Protein AF-A0A6B3GRU7-F1 (afdb_monomer)

Radius of gyration: 20.64 Å; Cα contacts (8 Å, |Δi|>4): 19; chains: 1; bounding box: 59×21×37 Å

Foldseek 3Di:
DQVCCCCPNVVVVDGCDVVNDPVPQDPVNVVVVVPDPPPPDDDDDPPDDDPPPDD

Nearest PDB structures (foldseek):
  3bpt-assembly1_A  TM=9.731E-01  e=1.115E-02  Homo sapiens

Structure (mmCIF, N/CA/C/O backbone):
data_AF-A0A6B3GRU7-F1
#
_entry.id   AF-A0A6B3GRU7-F1
#
loop_
_atom_site.group_PDB
_atom_site.id
_atom_site.type_symbol
_atom_site.label_atom_id
_atom_site.label_alt_id
_atom_site.label_comp_id
_atom_site.label_asym_id
_atom_site.label_entity_id
_atom_site.label_seq_id
_atom_site.pdbx_PDB_ins_code
_atom_site.Cartn_x
_atom_site.Cartn_y
_atom_site.Cartn_z
_atom_site.occupancy
_atom_site.B_iso_or_equiv
_atom_site.auth_seq_id
_atom_site.auth_comp_id
_atom_site.auth_asym_id
_atom_site.auth_atom_id
_atom_site.pdbx_PDB_model_num
ATOM 1 N N . VAL A 1 1 ? 2.113 8.683 2.015 1.00 91.12 1 VAL A N 1
ATOM 2 C CA . VAL A 1 1 ? 2.477 9.687 3.052 1.00 91.12 1 VAL A CA 1
ATOM 3 C C . VAL A 1 1 ? 1.921 9.342 4.435 1.00 91.12 1 VAL A C 1
ATOM 5 O O . VAL A 1 1 ? 2.632 9.545 5.408 1.00 91.12 1 VAL A O 1
ATOM 8 N N . GLU A 1 2 ? 0.714 8.778 4.548 1.00 97.75 2 GLU A N 1
ATOM 9 C CA . GLU A 1 2 ? 0.040 8.492 5.832 1.00 97.75 2 GLU A CA 1
ATOM 10 C C . GLU A 1 2 ? 0.893 7.781 6.903 1.00 97.75 2 GLU A C 1
ATOM 12 O O . GLU A 1 2 ? 0.858 8.165 8.068 1.00 97.75 2 GLU A O 1
ATOM 17 N N . GLY A 1 3 ? 1.731 6.810 6.532 1.00 97.19 3 GLY A N 1
ATOM 18 C CA . GLY A 1 3 ? 2.617 6.145 7.498 1.00 97.19 3 GLY A CA 1
ATOM 19 C C . GLY A 1 3 ? 3.613 7.089 8.176 1.00 97.19 3 GLY A C 1
ATOM 20 O O . GLY A 1 3 ? 3.867 6.952 9.369 1.00 97.19 3 GLY A O 1
ATOM 21 N N . ILE A 1 4 ? 4.134 8.086 7.450 1.00 98.19 4 ILE A N 1
ATOM 22 C CA . ILE A 1 4 ? 5.043 9.096 8.013 1.00 98.19 4 ILE A CA 1
ATOM 23 C C . ILE A 1 4 ? 4.278 9.995 8.986 1.00 98.19 4 ILE A C 1
ATOM 25 O O . ILE A 1 4 ? 4.775 10.270 10.078 1.00 98.19 4 ILE A O 1
ATOM 29 N N . ARG A 1 5 ? 3.056 10.409 8.624 1.00 98.12 5 ARG A N 1
ATOM 30 C CA . ARG A 1 5 ? 2.183 11.184 9.514 1.00 98.12 5 ARG A CA 1
ATOM 31 C C . ARG A 1 5 ? 1.969 10.437 10.836 1.00 98.12 5 ARG A C 1
ATOM 33 O O . ARG A 1 5 ? 2.293 10.980 11.890 1.00 98.12 5 ARG A O 1
ATOM 40 N N . ALA A 1 6 ? 1.515 9.185 10.766 1.00 98.56 6 ALA A N 1
ATOM 41 C CA . ALA A 1 6 ? 1.185 8.370 11.936 1.00 98.56 6 ALA A CA 1
ATOM 42 C C . ALA A 1 6 ? 2.4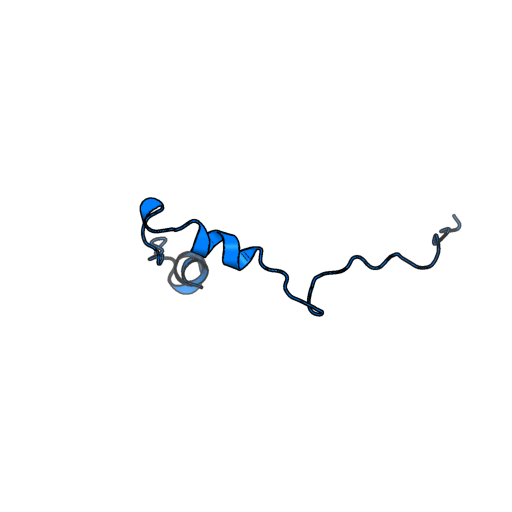01 8.022 12.818 1.00 98.56 6 ALA A C 1
ATOM 44 O O . ALA A 1 6 ? 2.261 7.898 14.035 1.00 98.56 6 ALA A O 1
ATOM 45 N N . GLN A 1 7 ? 3.596 7.862 12.231 1.00 98.31 7 GLN A N 1
ATOM 46 C CA . GLN A 1 7 ? 4.794 7.437 12.972 1.00 98.31 7 GLN A CA 1
ATOM 47 C C . GLN A 1 7 ? 5.692 8.582 13.441 1.00 98.31 7 GLN A C 1
ATOM 49 O O . GLN A 1 7 ? 6.259 8.511 14.530 1.00 98.31 7 GLN A O 1
ATOM 54 N N . VAL A 1 8 ? 5.848 9.628 12.631 1.00 98.12 8 VAL A N 1
ATOM 55 C CA . VAL A 1 8 ? 6.881 10.653 12.844 1.00 98.12 8 VAL A CA 1
ATOM 56 C C . VAL A 1 8 ? 6.267 11.988 13.252 1.00 98.12 8 VAL A C 1
ATOM 58 O O . VAL A 1 8 ? 6.733 12.606 14.214 1.00 98.12 8 VAL A O 1
ATOM 61 N N . ILE A 1 9 ? 5.219 12.423 12.546 1.00 97.44 9 ILE A N 1
ATOM 62 C CA . ILE A 1 9 ? 4.616 13.746 12.755 1.00 97.44 9 ILE A CA 1
ATOM 63 C C . ILE A 1 9 ? 3.693 13.708 13.976 1.00 97.44 9 ILE A C 1
ATOM 65 O O . ILE A 1 9 ? 4.087 14.181 15.046 1.00 97.44 9 ILE A O 1
ATOM 69 N N . ASP A 1 10 ? 2.532 13.067 13.840 1.00 98.31 10 ASP A N 1
ATOM 70 C CA . ASP A 1 10 ? 1.479 13.043 14.862 1.00 98.31 10 ASP A CA 1
ATOM 71 C C . ASP A 1 10 ? 1.759 11.994 15.946 1.00 98.31 10 ASP A C 1
ATOM 73 O O . ASP A 1 10 ? 1.329 12.139 17.087 1.00 98.31 10 ASP A O 1
ATOM 77 N N . LYS A 1 11 ? 2.531 10.951 15.604 1.00 98.12 11 LYS A N 1
ATOM 78 C CA . LYS A 1 11 ? 2.950 9.858 16.508 1.00 98.12 11 LYS A CA 1
ATOM 79 C C . LYS A 1 11 ? 1.787 9.098 17.161 1.00 98.12 11 LYS A C 1
ATOM 81 O O . LYS A 1 11 ? 1.978 8.435 18.185 1.00 98.12 11 LYS A O 1
ATOM 86 N N . ASP A 1 12 ? 0.606 9.157 16.554 1.00 98.31 12 ASP A N 1
ATOM 87 C CA . ASP A 1 12 ? -0.603 8.475 17.016 1.00 98.31 12 ASP A CA 1
ATOM 88 C C . ASP A 1 12 ? -0.563 6.951 16.807 1.00 98.31 12 ASP A C 1
ATOM 90 O O . ASP A 1 12 ? -1.382 6.241 17.386 1.00 98.31 12 ASP A O 1
ATOM 94 N N . ARG A 1 13 ? 0.382 6.438 16.001 1.00 97.75 13 ARG A N 1
ATOM 95 C CA . ARG A 1 13 ? 0.526 5.014 15.637 1.00 97.75 13 ARG A CA 1
ATOM 96 C C . ARG A 1 13 ? -0.748 4.389 15.050 1.00 97.75 13 ARG A C 1
ATOM 98 O O . ARG A 1 13 ? -0.892 3.168 15.068 1.00 97.75 13 ARG A O 1
ATOM 105 N N . THR A 1 14 ? -1.643 5.200 14.491 1.00 97.81 14 THR A N 1
ATOM 106 C CA . THR A 1 14 ? -2.926 4.762 13.917 1.00 97.81 14 THR A CA 1
ATOM 107 C C . THR A 1 14 ? -3.047 5.231 12.464 1.00 97.81 14 THR A C 1
ATOM 109 O O . THR A 1 14 ? -3.797 6.156 12.150 1.00 97.81 14 THR A O 1
ATOM 112 N N . PRO A 1 15 ? -2.281 4.621 11.538 1.00 97.62 15 PRO A N 1
ATOM 113 C CA . PRO A 1 15 ? -2.336 5.010 10.138 1.00 97.62 15 PRO A CA 1
ATOM 114 C C . PRO A 1 15 ? -3.694 4.654 9.521 1.00 97.62 15 PRO A C 1
ATOM 116 O O . PRO A 1 15 ? -4.180 3.530 9.642 1.00 97.62 15 PRO A O 1
ATOM 119 N N . ARG A 1 16 ? -4.287 5.617 8.818 1.00 97.56 16 ARG A N 1
ATOM 120 C CA . ARG A 1 16 ? -5.551 5.485 8.085 1.00 97.56 16 ARG A CA 1
ATOM 121 C C . ARG A 1 16 ? -5.266 5.275 6.603 1.00 97.56 16 ARG A C 1
ATOM 123 O O . ARG A 1 16 ? -5.316 6.210 5.805 1.00 97.56 16 ARG A O 1
ATOM 130 N N . TRP A 1 17 ? -4.889 4.047 6.263 1.00 97.56 17 TRP A N 1
ATOM 131 C CA . TRP A 1 17 ? -4.578 3.664 4.889 1.00 97.56 17 TRP A CA 1
ATOM 132 C C . TRP A 1 17 ? -5.813 3.706 3.9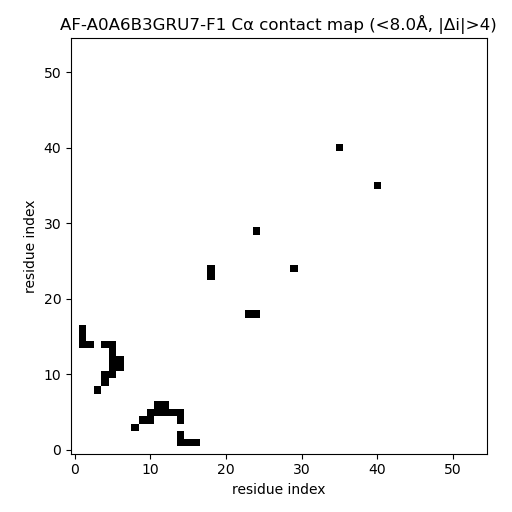85 1.00 97.56 17 TRP A C 1
ATOM 134 O O . TRP A 1 17 ? -6.941 3.522 4.435 1.00 97.56 17 TRP A O 1
ATOM 144 N N . SER A 1 18 ? -5.570 3.968 2.704 1.00 95.88 18 SER A N 1
ATOM 145 C CA . SER A 1 18 ? -6.550 3.849 1.632 1.00 95.88 18 SER A CA 1
ATOM 146 C C . SER A 1 18 ? -5.853 3.156 0.456 1.00 95.88 18 SER A C 1
ATOM 148 O O . SER A 1 18 ? -4.876 3.724 -0.047 1.00 95.88 18 SER A O 1
ATOM 150 N N . PRO A 1 19 ? -6.277 1.945 0.050 1.00 97.19 19 PRO A N 1
ATOM 151 C CA . PRO A 1 19 ? -7.377 1.147 0.611 1.00 97.19 19 PRO A CA 1
ATOM 152 C C . PRO A 1 19 ? -7.171 0.756 2.085 1.00 97.19 19 PRO A C 1
ATOM 154 O O . PRO A 1 19 ? -6.037 0.673 2.563 1.00 97.19 19 PRO A O 1
ATOM 157 N N . GLY A 1 20 ? -8.272 0.588 2.822 1.00 96.81 20 GLY A N 1
ATOM 158 C CA . GLY A 1 20 ? -8.254 0.387 4.275 1.00 96.81 20 GLY A CA 1
ATOM 159 C C . GLY A 1 20 ? -8.040 -1.070 4.678 1.00 96.81 20 GLY A C 1
ATOM 160 O O . GLY A 1 20 ? -7.620 -1.350 5.803 1.00 96.81 20 GLY A O 1
ATOM 161 N N . THR A 1 21 ? -8.301 -1.999 3.759 1.00 97.19 21 THR A N 1
ATOM 162 C CA . THR A 1 21 ? -8.105 -3.437 3.959 1.00 97.19 21 THR A CA 1
ATOM 163 C C . THR A 1 21 ? -7.485 -4.094 2.728 1.00 97.19 21 THR A C 1
ATOM 165 O O . THR A 1 21 ? -7.512 -3.551 1.628 1.00 97.19 21 THR A O 1
ATOM 168 N N . LEU A 1 22 ? -6.931 -5.297 2.901 1.00 97.00 22 LEU A N 1
ATOM 169 C CA . LEU A 1 22 ? -6.276 -6.016 1.804 1.00 97.00 22 LEU A CA 1
ATOM 170 C C . LEU A 1 22 ? -7.246 -6.468 0.706 1.00 97.00 22 LEU A C 1
ATOM 172 O O . LEU A 1 22 ? -6.859 -6.493 -0.452 1.00 97.00 22 LEU A O 1
ATOM 176 N N . VA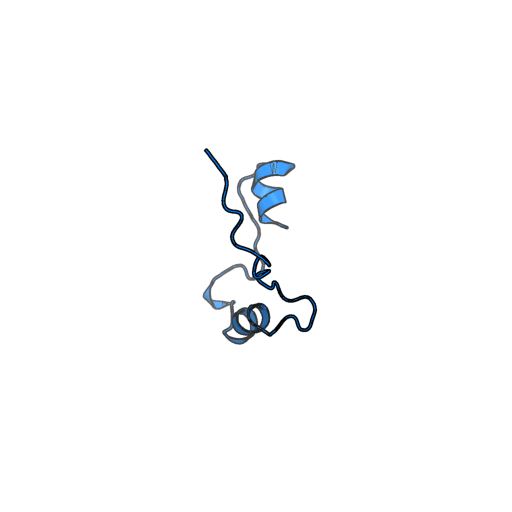L A 1 23 ? -8.494 -6.807 1.048 1.00 98.06 23 VAL A N 1
ATOM 177 C CA . VAL A 1 23 ? -9.489 -7.280 0.064 1.00 98.06 23 VAL A CA 1
ATOM 178 C C . VAL A 1 23 ? -9.907 -6.185 -0.922 1.00 98.06 23 VAL A C 1
ATOM 180 O O . VAL A 1 23 ? -10.400 -6.478 -2.004 1.00 98.06 23 VAL A O 1
ATOM 183 N N . GLU A 1 24 ? -9.706 -4.922 -0.550 1.00 98.31 24 GLU A N 1
ATOM 184 C CA . GLU A 1 24 ? -9.993 -3.762 -1.395 1.00 98.31 24 GLU A CA 1
ATOM 185 C C . GLU A 1 24 ? -8.863 -3.464 -2.392 1.00 98.31 24 GLU A C 1
ATOM 187 O O . GLU A 1 24 ? -9.055 -2.648 -3.290 1.00 98.31 24 GLU A O 1
ATOM 192 N N . VAL A 1 25 ? -7.693 -4.096 -2.244 1.00 98.12 25 VAL A N 1
ATOM 193 C CA . VAL A 1 25 ? -6.568 -3.945 -3.173 1.00 98.12 25 VAL A CA 1
ATOM 194 C C . VAL A 1 25 ? -6.759 -4.912 -4.335 1.00 98.12 25 VAL A C 1
ATOM 196 O O . VAL A 1 25 ? -6.785 -6.128 -4.145 1.00 98.12 25 VAL A O 1
ATOM 199 N N . THR A 1 26 ? -6.876 -4.377 -5.547 1.00 98.44 26 THR A N 1
ATOM 200 C CA . THR A 1 26 ? -7.059 -5.185 -6.757 1.00 98.44 26 THR A CA 1
ATOM 201 C C . THR A 1 26 ? -5.723 -5.557 -7.400 1.00 98.44 26 THR A C 1
ATOM 203 O O . THR A 1 26 ? -4.711 -4.875 -7.224 1.00 98.44 26 THR A O 1
ATOM 206 N N . ASP A 1 27 ? -5.718 -6.599 -8.234 1.00 98.31 27 ASP A N 1
ATOM 207 C CA . ASP A 1 27 ? -4.535 -6.965 -9.027 1.00 98.31 27 ASP A CA 1
ATOM 208 C C . ASP A 1 27 ? -4.080 -5.822 -9.949 1.00 98.31 27 ASP A C 1
ATOM 210 O O . ASP A 1 27 ? -2.886 -5.645 -10.192 1.00 98.31 27 ASP A O 1
ATOM 214 N N . ALA A 1 28 ? -5.023 -5.009 -10.436 1.00 98.25 28 ALA A N 1
ATOM 215 C CA . ALA A 1 28 ? -4.727 -3.844 -11.262 1.00 98.25 28 ALA A CA 1
ATOM 216 C C . ALA A 1 28 ? -3.995 -2.745 -10.475 1.00 98.25 28 ALA A C 1
ATOM 218 O O . ALA A 1 28 ? -3.062 -2.136 -11.009 1.00 98.25 28 ALA A O 1
ATOM 219 N N . ASP A 1 29 ? -4.373 -2.524 -9.209 1.00 97.38 29 ASP A N 1
ATOM 220 C CA . ASP A 1 29 ? -3.683 -1.578 -8.325 1.00 97.38 29 ASP A CA 1
ATOM 221 C C . ASP A 1 29 ? -2.220 -1.985 -8.148 1.00 97.38 29 ASP A C 1
ATOM 223 O O . ASP A 1 29 ? -1.330 -1.142 -8.257 1.00 97.38 29 ASP A O 1
ATOM 227 N N . VAL A 1 30 ? -1.961 -3.282 -7.952 1.00 97.81 30 VAL A N 1
ATOM 228 C CA . VAL A 1 30 ? -0.602 -3.824 -7.812 1.00 97.81 30 VAL A CA 1
ATOM 229 C C . VAL A 1 30 ? 0.168 -3.726 -9.128 1.00 97.81 30 VAL A C 1
ATOM 231 O O . VAL A 1 30 ? 1.283 -3.200 -9.149 1.00 97.81 30 VAL A O 1
ATOM 234 N N . ALA A 1 31 ? -0.418 -4.186 -10.236 1.00 98.00 31 ALA A N 1
ATOM 235 C CA . ALA A 1 31 ? 0.241 -4.230 -11.540 1.00 98.00 31 ALA A CA 1
ATOM 236 C C . ALA A 1 31 ? 0.723 -2.847 -12.005 1.00 98.00 31 ALA A C 1
ATOM 238 O O . ALA A 1 31 ? 1.801 -2.732 -12.591 1.00 98.00 31 ALA A O 1
ATOM 239 N N . ARG A 1 32 ? -0.028 -1.783 -11.689 1.00 96.50 32 ARG A N 1
ATOM 240 C CA . ARG A 1 32 ? 0.338 -0.397 -12.014 1.00 96.50 32 ARG A CA 1
ATOM 241 C C . ARG A 1 32 ? 1.712 0.005 -11.467 1.00 96.50 32 ARG A C 1
ATOM 243 O O . ARG A 1 32 ? 2.428 0.734 -12.146 1.00 96.50 32 ARG A O 1
ATOM 250 N N . TYR A 1 33 ? 2.083 -0.440 -10.267 1.00 94.50 33 TYR A N 1
ATOM 251 C CA . TYR A 1 33 ? 3.370 -0.076 -9.656 1.00 94.50 33 TYR A CA 1
ATOM 252 C C . TYR A 1 33 ? 4.570 -0.765 -10.312 1.00 94.50 33 TYR A C 1
ATOM 254 O O . TYR A 1 33 ? 5.691 -0.286 -10.170 1.00 94.50 33 TYR A O 1
ATOM 262 N N . PHE A 1 34 ? 4.337 -1.860 -11.037 1.00 94.69 34 PHE A N 1
ATOM 263 C CA . PHE A 1 34 ? 5.363 -2.584 -11.790 1.00 94.69 34 PHE A CA 1
ATOM 264 C C . PHE A 1 34 ? 5.370 -2.233 -13.281 1.00 94.69 34 PHE A C 1
ATOM 266 O O . PHE A 1 34 ? 6.128 -2.826 -14.049 1.00 94.69 34 PHE A O 1
ATOM 273 N N . ALA A 1 35 ? 4.536 -1.282 -13.708 1.00 94.31 35 ALA A N 1
ATOM 274 C CA . ALA A 1 35 ? 4.575 -0.789 -15.074 1.00 94.31 35 ALA A CA 1
ATOM 275 C C . ALA A 1 35 ? 5.950 -0.150 -15.366 1.00 94.31 35 ALA A C 1
ATOM 277 O O . ALA A 1 35 ? 6.501 0.522 -14.491 1.00 94.31 35 ALA A O 1
ATOM 278 N N . PRO A 1 36 ? 6.513 -0.330 -16.576 1.00 91.50 36 PRO A N 1
ATOM 279 C CA . PRO A 1 36 ? 7.788 0.280 -16.938 1.00 91.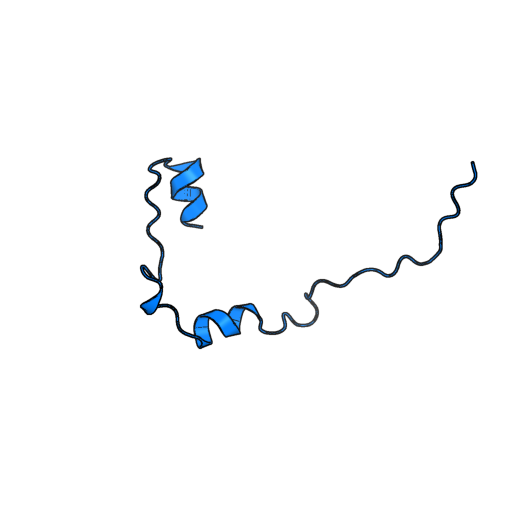50 36 PRO A CA 1
ATOM 280 C C . PRO A 1 36 ? 7.764 1.801 -16.745 1.00 91.50 36 PRO A C 1
ATOM 282 O O . PRO A 1 36 ? 6.878 2.479 -17.262 1.00 91.50 36 PRO A O 1
ATOM 285 N N . THR A 1 37 ? 8.768 2.340 -16.053 1.00 89.62 37 THR A N 1
ATOM 286 C CA . THR A 1 37 ? 8.907 3.787 -15.793 1.00 89.62 37 THR A CA 1
ATOM 287 C C . THR A 1 37 ? 9.436 4.571 -17.006 1.00 89.62 37 THR A C 1
ATOM 289 O O . THR A 1 37 ? 9.601 5.783 -16.936 1.00 89.62 37 THR A O 1
ATOM 292 N N . GLY A 1 38 ? 9.702 3.901 -18.133 1.00 84.81 38 GLY A N 1
ATOM 293 C CA . GLY A 1 38 ? 10.302 4.511 -19.323 1.00 84.81 38 GLY A CA 1
ATOM 294 C C . GLY A 1 38 ? 11.774 4.875 -19.112 1.00 84.81 38 GLY A C 1
ATOM 295 O O . GLY A 1 38 ? 12.484 4.196 -18.369 1.00 84.81 38 GLY A O 1
ATOM 296 N N . ASP A 1 39 ? 12.223 5.951 -19.755 1.00 82.00 39 ASP A N 1
ATOM 297 C CA . ASP A 1 39 ? 13.628 6.393 -19.749 1.00 82.00 39 ASP A CA 1
ATOM 298 C C . ASP A 1 39 ? 14.119 6.897 -18.375 1.00 82.00 39 ASP A C 1
ATOM 300 O O . ASP A 1 39 ? 15.320 7.035 -18.158 1.00 82.00 39 ASP A O 1
ATOM 304 N N . GLU A 1 40 ? 13.208 7.129 -17.423 1.00 84.75 40 GLU A N 1
ATOM 305 C CA . GLU A 1 40 ? 13.523 7.480 -16.027 1.00 84.75 40 GLU A CA 1
ATOM 306 C C . GLU A 1 40 ? 13.781 6.244 -15.142 1.00 84.75 40 GLU A C 1
ATOM 308 O O . GLU A 1 40 ? 13.979 6.354 -13.928 1.00 84.75 40 GLU A O 1
ATOM 313 N N . GLY A 1 41 ? 13.747 5.045 -15.731 1.00 83.31 41 GLY A N 1
ATOM 314 C CA . GLY A 1 41 ? 14.027 3.793 -15.041 1.00 83.31 41 GLY A CA 1
ATOM 315 C C . GLY A 1 41 ? 15.456 3.725 -14.494 1.00 83.31 41 GLY A C 1
ATOM 316 O O . GLY A 1 41 ? 16.417 4.159 -15.126 1.00 83.31 41 GLY A O 1
ATOM 317 N N . LEU A 1 42 ? 15.606 3.130 -13.308 1.00 88.00 42 LEU A N 1
ATOM 318 C CA . LEU A 1 42 ? 16.912 2.903 -12.695 1.00 88.00 42 LEU A CA 1
ATOM 319 C C . LEU A 1 42 ? 17.748 1.952 -13.564 1.00 88.00 42 LEU A C 1
ATOM 321 O O . LEU A 1 42 ? 17.364 0.801 -13.773 1.00 88.00 42 LEU A O 1
ATOM 325 N N . SER A 1 43 ? 18.914 2.418 -14.011 1.00 84.81 43 SER A N 1
ATOM 326 C CA . SER A 1 43 ? 19.904 1.602 -14.711 1.00 84.81 43 SER A CA 1
ATOM 327 C C . SER A 1 43 ? 21.146 1.411 -13.851 1.00 84.81 43 SER A C 1
ATOM 329 O O . SER A 1 43 ? 21.564 2.309 -13.117 1.00 84.81 43 SER A O 1
ATOM 331 N N . LEU A 1 44 ? 21.747 0.229 -13.951 1.00 84.31 44 LEU A N 1
ATOM 332 C CA . LEU A 1 44 ? 23.069 -0.008 -13.396 1.00 84.31 44 LEU A CA 1
ATOM 333 C C . LEU A 1 44 ? 24.093 0.573 -14.366 1.00 84.31 44 LEU A C 1
ATOM 335 O O . LEU A 1 44 ? 24.177 0.153 -15.519 1.00 84.31 44 LEU A O 1
ATOM 339 N N . ALA A 1 45 ? 24.895 1.519 -13.887 1.00 81.06 45 ALA A N 1
ATOM 340 C CA . ALA A 1 45 ? 26.101 1.891 -14.602 1.00 81.06 45 ALA A CA 1
ATOM 341 C C . ALA A 1 45 ? 27.029 0.669 -14.617 1.00 81.06 45 ALA A C 1
ATOM 343 O O . ALA A 1 45 ? 27.413 0.169 -13.558 1.00 81.06 45 ALA A O 1
ATOM 344 N N . VAL A 1 46 ? 27.384 0.180 -15.804 1.00 74.00 46 VAL A N 1
ATOM 345 C CA . VAL A 1 46 ? 28.567 -0.672 -15.932 1.00 74.00 46 VAL A CA 1
ATOM 346 C C . VAL A 1 46 ? 29.748 0.259 -15.672 1.00 74.00 46 VAL A C 1
ATOM 348 O O . VAL A 1 46 ? 29.886 1.239 -16.407 1.00 74.00 46 VAL A O 1
ATOM 351 N N . PRO A 1 47 ? 30.555 0.046 -14.618 1.00 68.56 47 PRO A N 1
ATOM 352 C CA . PRO A 1 47 ? 31.761 0.835 -14.465 1.00 68.56 47 PRO A CA 1
ATOM 353 C C . PRO A 1 47 ? 32.643 0.560 -15.685 1.00 68.56 47 PRO A C 1
ATOM 355 O O . PRO A 1 47 ? 33.054 -0.579 -15.912 1.00 68.56 47 PRO A O 1
ATOM 358 N N . ASP A 1 48 ? 32.915 1.595 -16.482 1.00 68.12 48 ASP A N 1
ATOM 359 C CA . ASP A 1 48 ? 34.034 1.544 -17.409 1.00 68.12 48 ASP A CA 1
ATOM 360 C C . ASP A 1 48 ? 35.292 1.392 -16.556 1.00 68.12 48 ASP A C 1
ATOM 362 O O . ASP A 1 48 ? 35.660 2.285 -15.792 1.00 68.12 48 ASP A O 1
ATOM 366 N N . SER A 1 49 ? 35.973 0.269 -16.748 1.00 60.81 49 SER A N 1
ATOM 367 C CA . SER A 1 49 ? 37.284 -0.094 -16.198 1.00 60.81 49 SER A CA 1
ATOM 368 C C . SER A 1 49 ? 37.271 -0.845 -14.857 1.00 60.81 49 SER A C 1
ATOM 370 O O . SER A 1 49 ? 36.713 -0.366 -13.866 1.00 60.81 4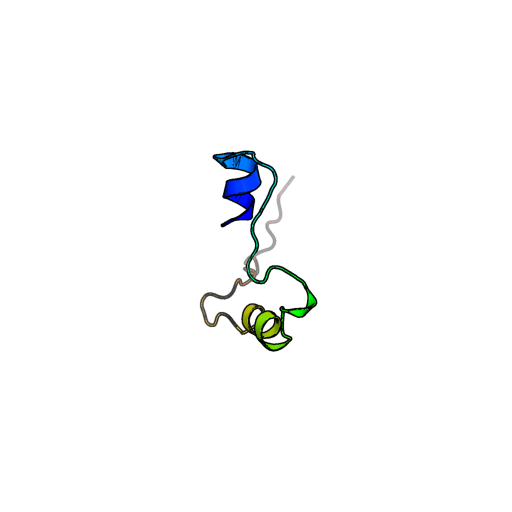9 SER A O 1
ATOM 372 N N . PRO A 1 50 ? 37.990 -1.983 -14.763 1.00 60.34 50 PRO A N 1
ATOM 373 C CA . PRO A 1 50 ? 38.458 -2.471 -13.478 1.00 60.34 50 PRO A CA 1
ATOM 374 C C . PRO A 1 50 ? 39.427 -1.422 -12.928 1.00 60.34 50 PRO A C 1
ATOM 376 O O . PRO A 1 50 ? 40.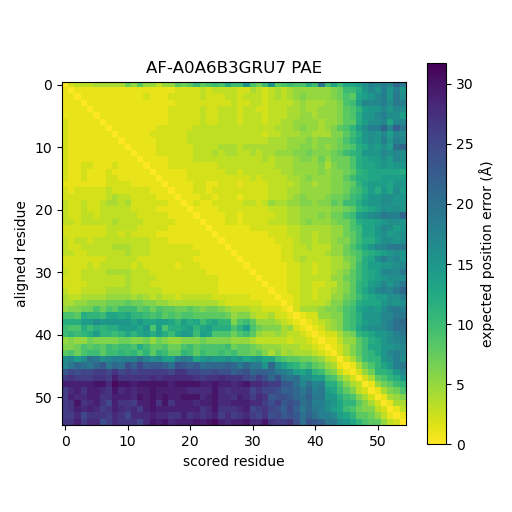514 -1.224 -13.467 1.00 60.34 50 PRO A O 1
ATOM 379 N N . GLN A 1 51 ? 39.037 -0.712 -11.872 1.00 65.31 51 GLN A N 1
ATOM 380 C CA . GLN A 1 51 ? 40.016 0.020 -11.081 1.00 65.31 51 GLN A CA 1
ATOM 381 C C . GLN A 1 51 ? 40.884 -1.020 -10.364 1.00 65.31 51 GLN A C 1
ATOM 383 O O . GLN A 1 51 ? 40.549 -1.473 -9.271 1.00 65.31 51 GLN A O 1
ATOM 388 N N . GLU A 1 52 ? 41.980 -1.437 -11.003 1.00 65.75 52 GLU A N 1
ATOM 389 C CA . GLU A 1 52 ? 43.101 -2.047 -10.296 1.00 65.75 52 GLU A CA 1
ATOM 390 C C . GLU A 1 52 ? 43.614 -1.001 -9.308 1.00 65.75 52 GLU A C 1
ATOM 392 O O . GLU A 1 52 ? 44.278 -0.036 -9.677 1.00 65.75 52 GLU A O 1
ATOM 397 N N . VAL A 1 53 ? 43.220 -1.158 -8.047 1.00 66.44 53 VAL A N 1
ATOM 398 C CA . VAL A 1 53 ? 43.841 -0.479 -6.914 1.00 66.44 53 VAL A CA 1
ATOM 399 C C . VAL A 1 53 ? 45.224 -1.105 -6.737 1.00 66.44 53 VAL A C 1
ATOM 401 O O . VAL A 1 53 ? 45.296 -2.267 -6.326 1.00 66.44 53 VAL A O 1
ATOM 404 N N . PRO A 1 54 ? 46.316 -0.387 -7.060 1.00 69.12 54 PRO A N 1
ATOM 405 C CA . PRO A 1 54 ? 47.640 -0.877 -6.753 1.00 69.12 54 PRO A CA 1
ATOM 406 C C . PRO A 1 54 ? 47.801 -0.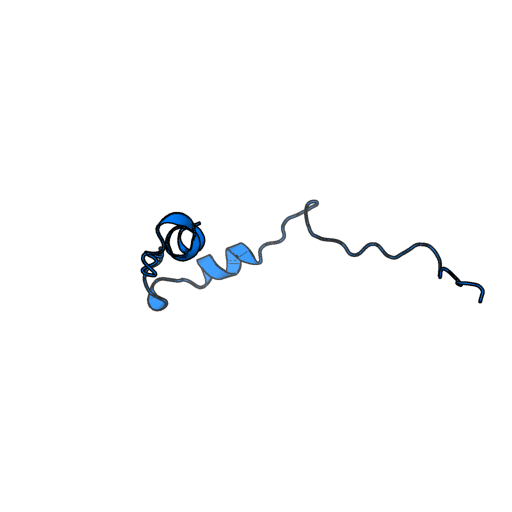723 -5.244 1.00 69.12 54 PRO A C 1
ATOM 408 O O . PRO A 1 54 ? 47.790 0.388 -4.709 1.00 69.12 54 PRO A O 1
ATOM 411 N N . TRP A 1 55 ? 47.858 -1.858 -4.559 1.00 70.44 55 TRP A N 1
ATOM 412 C CA . TRP A 1 55 ? 48.629 -1.933 -3.328 1.00 70.44 55 TRP A CA 1
ATOM 413 C C . TRP A 1 55 ? 50.100 -1.644 -3.642 1.00 70.44 55 TRP A C 1
ATOM 415 O O . TRP A 1 55 ? 50.562 -2.026 -4.743 1.00 70.44 55 TRP A O 1
#

Solvent-accessible surface area (backbone atoms only — not comparable to full-atom values): 3850 Å² total; per-residue (Å²): 112,53,63,52,40,18,61,69,70,74,53,70,74,66,60,79,57,83,67,78,50,73,88,71,58,48,73,66,67,56,51,59,77,71,50,85,69,60,95,78,47,94,73,82,80,77,76,86,66,84,80,79,75,81,125

Secondary structure (DSSP, 8-state):
-HHHIIIIIS-------SS-SGGG--HHHHHHH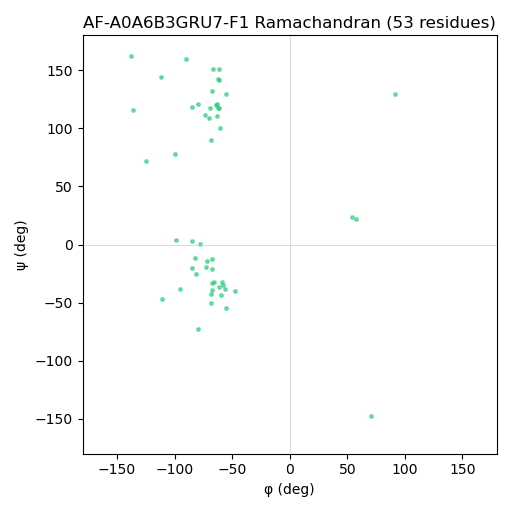TS--GGGS--PPPPSS------

Sequence (55 aa):
VEGIRAQVIDKDRTPRWSPGTLVEVTDADVARYFAPTGDEGLSLAVPDSPQEVPW

pLDDT: mean 89.59, std 11.85, range [60.34, 98.56]

Mean predicted ali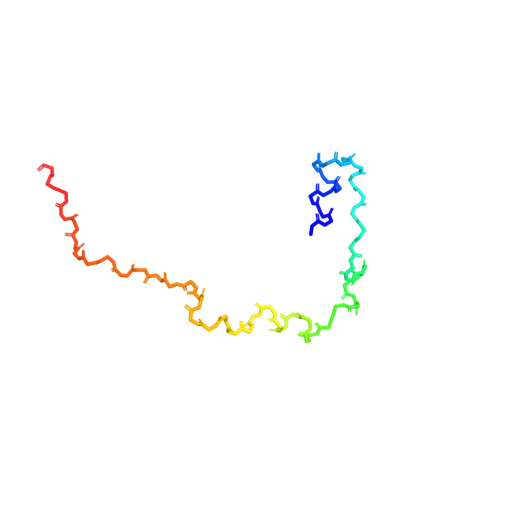gned error: 8.4 Å